Protein AF-A0A950XMX9-F1 (afdb_monomer_lite)

Sequence (66 aa):
MERALAALRSCRSSLLTARRDAAMAAARLYGARAARASDLGEKLADALAFCERLEFVVEGDMRADL

Foldseek 3Di:
DVVVLVVLVVVLVVLVVLLVVLCVQLVVDDDPRSVVSVVSNVVSVVVNVVSVVVSVVV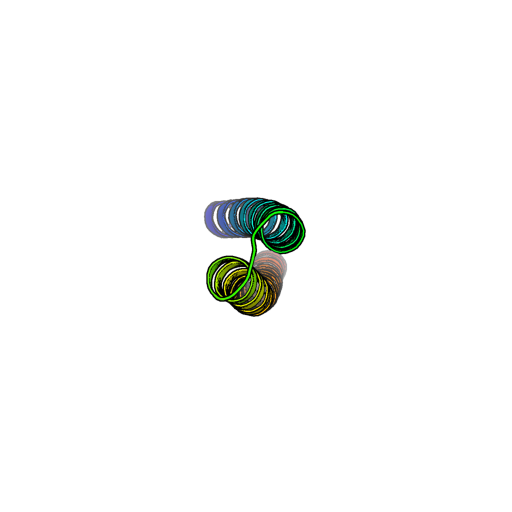VVVVVVVD

pLDDT: mea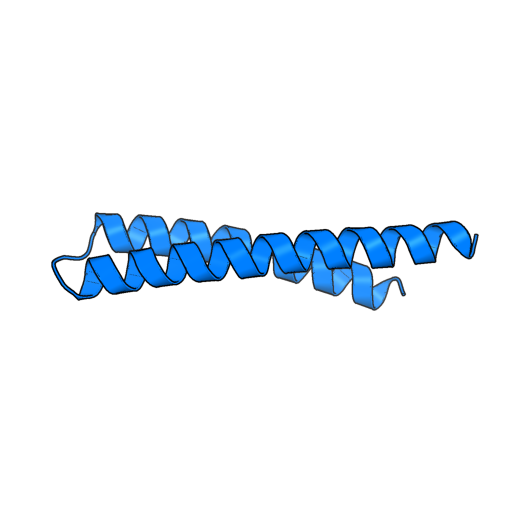n 96.17, std 6.17, range [59.0, 98.62]

Secondary structure (DSSP, 8-state):
-HHHHHHHHHHHHHHHHHHHHHHHHHTT--THHHHHHHHHHHHHHHHHHHHHHHHHHHHHHHHHT-

Structure (mmCIF, N/CA/C/O backbone):
data_AF-A0A950XMX9-F1
#
_entry.id   AF-A0A950XMX9-F1
#
loop_
_atom_site.group_PDB
_atom_site.id
_atom_site.type_symbol
_atom_site.label_atom_id
_atom_site.label_alt_id
_atom_site.label_comp_id
_atom_site.label_asym_id
_atom_site.label_entity_id
_atom_site.label_seq_id
_atom_site.pdbx_PDB_ins_code
_atom_site.Cartn_x
_atom_site.Cartn_y
_atom_site.Cartn_z
_atom_site.occupancy
_atom_site.B_iso_or_equiv
_atom_site.auth_seq_id
_atom_site.auth_comp_id
_atom_site.auth_asym_id
_atom_site.auth_atom_id
_atom_site.pdbx_PDB_model_num
ATOM 1 N N . MET A 1 1 ? -11.724 0.726 20.010 1.00 83.06 1 MET A N 1
ATOM 2 C CA . MET A 1 1 ? -11.241 1.126 18.668 1.00 83.06 1 MET A CA 1
ATOM 3 C C . MET A 1 1 ? -9.809 1.681 18.655 1.00 83.06 1 MET A C 1
ATOM 5 O O . MET A 1 1 ? -9.182 1.650 17.604 1.00 83.06 1 MET A O 1
ATOM 9 N N . GLU A 1 2 ? -9.220 2.059 19.797 1.00 88.81 2 GLU A N 1
ATOM 10 C CA . GLU A 1 2 ? -7.844 2.598 19.881 1.00 88.81 2 GLU A CA 1
ATOM 11 C C . GLU A 1 2 ? -6.760 1.742 19.200 1.00 88.81 2 GLU A C 1
ATOM 13 O O . GLU A 1 2 ? -5.952 2.261 18.432 1.00 88.81 2 GLU A O 1
ATOM 18 N N . ARG A 1 3 ? -6.761 0.416 19.421 1.00 93.31 3 ARG A N 1
ATOM 19 C CA . ARG A 1 3 ? -5.816 -0.499 18.750 1.00 93.31 3 ARG A CA 1
ATOM 20 C C . ARG A 1 3 ? -5.958 -0.475 17.225 1.00 93.31 3 ARG A C 1
ATOM 22 O O . ARG A 1 3 ? -4.952 -0.555 16.528 1.00 93.31 3 ARG A O 1
ATOM 29 N N . ALA A 1 4 ? -7.185 -0.357 16.714 1.00 93.94 4 ALA A N 1
ATOM 30 C CA . ALA A 1 4 ? -7.442 -0.283 15.279 1.00 93.94 4 ALA A CA 1
ATOM 31 C C . ALA A 1 4 ? -6.931 1.044 14.698 1.00 93.94 4 ALA A C 1
ATOM 33 O O . ALA A 1 4 ? -6.232 1.032 13.689 1.00 93.94 4 ALA A O 1
ATOM 34 N N . LEU A 1 5 ? -7.181 2.170 15.377 1.00 96.19 5 LEU A N 1
ATOM 35 C CA . LEU A 1 5 ? -6.670 3.481 14.963 1.00 96.19 5 LEU A CA 1
ATOM 36 C C . LEU A 1 5 ? -5.133 3.519 14.936 1.00 96.19 5 LEU A C 1
ATOM 38 O O . LEU A 1 5 ? -4.533 4.005 13.977 1.00 96.19 5 LEU A O 1
ATOM 42 N N . ALA A 1 6 ? -4.480 2.960 15.959 1.00 97.06 6 ALA A N 1
ATOM 43 C CA . ALA A 1 6 ? -3.022 2.856 16.005 1.00 97.06 6 ALA A CA 1
ATOM 44 C C . ALA A 1 6 ? -2.465 2.001 14.850 1.00 97.06 6 ALA A C 1
ATOM 46 O O . ALA A 1 6 ? -1.476 2.384 14.219 1.00 97.06 6 ALA A O 1
ATOM 47 N N . ALA A 1 7 ? -3.118 0.878 14.532 1.00 97.75 7 ALA A N 1
ATOM 48 C CA . ALA A 1 7 ? -2.736 0.026 13.408 1.00 97.75 7 ALA A CA 1
ATOM 49 C C . ALA A 1 7 ? -2.888 0.745 12.056 1.00 97.75 7 ALA A C 1
ATOM 51 O O . ALA A 1 7 ? -1.994 0.646 11.216 1.00 97.75 7 ALA A O 1
ATOM 52 N N . LEU A 1 8 ? -3.960 1.520 11.861 1.00 97.88 8 LEU A N 1
ATOM 53 C CA . LEU A 1 8 ? -4.178 2.311 10.642 1.00 97.88 8 LEU A CA 1
ATOM 54 C C . LEU A 1 8 ? -3.114 3.399 10.470 1.00 97.88 8 LEU A C 1
ATOM 56 O O . LEU A 1 8 ? -2.537 3.529 9.394 1.00 97.88 8 LEU A O 1
ATOM 60 N N . ARG A 1 9 ? -2.758 4.111 11.544 1.00 98.06 9 ARG A N 1
ATOM 61 C CA . ARG A 1 9 ? -1.668 5.104 11.525 1.00 98.06 9 ARG A CA 1
ATOM 62 C C . ARG A 1 9 ? -0.315 4.481 11.194 1.00 98.06 9 ARG A C 1
ATOM 64 O O . ARG A 1 9 ? 0.456 5.043 10.412 1.00 98.06 9 ARG A O 1
ATOM 71 N N . SER A 1 10 ? -0.029 3.311 11.765 1.00 98.38 10 SER A N 1
ATOM 72 C CA . SER A 1 10 ? 1.181 2.549 11.445 1.00 98.38 10 SER A CA 1
ATOM 73 C C . SER A 1 10 ? 1.189 2.118 9.974 1.00 98.38 10 SER A C 1
ATOM 75 O O . SER A 1 10 ? 2.167 2.374 9.272 1.00 98.38 10 SER A O 1
ATOM 77 N N . CYS A 1 11 ? 0.071 1.579 9.476 1.00 98.25 11 CYS A N 1
ATOM 78 C CA . CYS A 1 11 ? -0.099 1.196 8.076 1.00 98.25 11 CYS A CA 1
ATOM 79 C C . CYS A 1 11 ? 0.118 2.387 7.130 1.00 98.25 11 CYS A C 1
ATOM 81 O O . CYS A 1 11 ? 0.908 2.282 6.192 1.00 98.25 11 CYS A O 1
ATOM 83 N N . ARG A 1 12 ? -0.479 3.551 7.424 1.00 98.50 12 ARG A N 1
ATOM 84 C CA . ARG A 1 12 ? -0.287 4.796 6.663 1.00 98.50 12 ARG A CA 1
ATOM 85 C C . ARG A 1 12 ? 1.191 5.174 6.545 1.00 98.50 12 ARG A C 1
ATOM 87 O O . ARG A 1 12 ? 1.666 5.494 5.456 1.00 98.50 12 ARG A O 1
ATOM 94 N N . SER A 1 13 ? 1.932 5.110 7.651 1.00 98.50 13 SER A N 1
ATOM 95 C CA . SER A 1 13 ? 3.372 5.404 7.678 1.00 98.50 13 SER A CA 1
ATOM 96 C C . SER A 1 13 ? 4.184 4.433 6.809 1.00 98.50 13 SER A C 1
ATOM 98 O O . SER A 1 13 ? 5.038 4.853 6.017 1.00 98.50 13 SER A O 1
ATOM 100 N N . SER A 1 14 ? 3.879 3.135 6.891 1.00 98.56 14 SER A N 1
ATOM 101 C CA . SER A 1 14 ? 4.513 2.110 6.059 1.00 98.56 14 SER A CA 1
ATOM 102 C C . SER A 1 14 ? 4.199 2.293 4.573 1.00 98.56 14 SER A C 1
ATOM 104 O O . SER A 1 14 ? 5.109 2.204 3.753 1.00 98.56 14 SER A O 1
ATOM 106 N N . LEU A 1 15 ? 2.951 2.616 4.217 1.00 98.56 15 LEU A N 1
ATOM 107 C CA . LEU A 1 15 ? 2.539 2.883 2.834 1.00 98.56 15 LEU A CA 1
ATOM 108 C C . LEU A 1 15 ? 3.244 4.117 2.257 1.00 98.56 15 LEU A C 1
ATOM 110 O O . LEU A 1 15 ? 3.721 4.077 1.123 1.00 98.56 15 LEU A O 1
ATOM 114 N N . LEU A 1 16 ? 3.375 5.194 3.039 1.00 98.44 16 LEU A N 1
ATOM 115 C CA . LEU A 1 16 ? 4.123 6.390 2.636 1.00 98.44 16 LEU A CA 1
ATOM 116 C C . LEU A 1 16 ? 5.595 6.079 2.359 1.00 98.44 16 LEU A C 1
ATOM 118 O O . LEU A 1 16 ? 6.135 6.528 1.347 1.00 98.44 16 LEU A O 1
ATOM 122 N N . THR A 1 17 ? 6.236 5.313 3.242 1.00 98.56 17 THR A N 1
ATOM 123 C CA . THR A 1 17 ? 7.632 4.887 3.070 1.00 98.56 17 THR A CA 1
ATOM 124 C C . THR A 1 17 ? 7.781 4.021 1.821 1.00 98.56 17 THR A C 1
ATOM 126 O O . THR A 1 17 ? 8.556 4.366 0.932 1.00 98.56 17 THR A O 1
ATOM 129 N N . ALA A 1 18 ? 6.949 2.987 1.679 1.00 98.56 18 ALA A N 1
ATOM 130 C CA . ALA A 1 18 ? 6.968 2.101 0.519 1.00 98.56 18 ALA A CA 1
ATOM 131 C C . ALA A 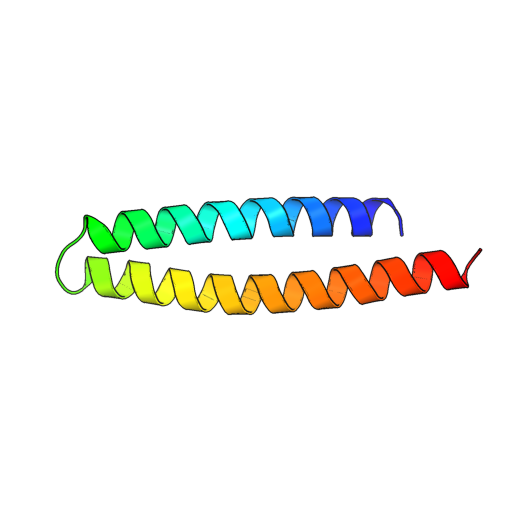1 18 ? 6.754 2.858 -0.802 1.00 98.56 18 ALA A C 1
ATOM 133 O O . ALA A 1 18 ? 7.404 2.555 -1.801 1.00 98.56 18 ALA A O 1
ATOM 134 N N . ARG A 1 19 ? 5.884 3.879 -0.819 1.00 98.31 19 ARG A N 1
ATOM 135 C CA . ARG A 1 19 ? 5.647 4.695 -2.019 1.00 98.31 19 ARG A CA 1
ATOM 136 C C . ARG A 1 19 ? 6.871 5.530 -2.396 1.00 98.31 19 ARG A C 1
ATOM 138 O O . ARG A 1 19 ? 7.181 5.655 -3.579 1.00 98.31 19 ARG A O 1
ATOM 145 N N . ARG A 1 20 ? 7.576 6.098 -1.410 1.00 98.38 20 ARG A N 1
ATOM 146 C CA . ARG A 1 20 ? 8.840 6.822 -1.644 1.00 98.38 20 ARG A CA 1
ATOM 147 C C . ARG A 1 20 ? 9.910 5.883 -2.193 1.00 98.38 20 ARG A C 1
ATOM 149 O O . ARG A 1 20 ? 10.557 6.225 -3.180 1.00 98.38 20 ARG A O 1
ATOM 156 N N . ASP A 1 21 ? 10.035 4.694 -1.616 1.00 98.56 21 ASP A N 1
ATOM 157 C CA . ASP A 1 21 ? 11.003 3.689 -2.058 1.00 98.56 21 ASP A CA 1
ATOM 158 C C . ASP A 1 21 ? 10.690 3.187 -3.474 1.00 98.56 21 ASP A C 1
ATOM 160 O O . ASP A 1 21 ? 11.597 3.056 -4.298 1.00 98.56 21 ASP A O 1
ATOM 164 N N . ALA A 1 22 ? 9.409 2.990 -3.807 1.00 98.44 22 ALA A N 1
ATOM 165 C CA . ALA A 1 22 ? 8.967 2.643 -5.156 1.00 98.44 22 ALA A CA 1
ATOM 166 C C . ALA A 1 22 ? 9.330 3.735 -6.176 1.00 98.44 22 ALA A C 1
ATOM 168 O O . ALA A 1 22 ? 9.866 3.427 -7.241 1.00 98.44 22 ALA A O 1
ATOM 169 N N . ALA A 1 23 ? 9.133 5.013 -5.834 1.00 98.19 23 ALA A N 1
ATOM 170 C CA . ALA A 1 23 ? 9.543 6.132 -6.684 1.00 98.19 23 ALA A CA 1
ATOM 171 C C . ALA A 1 23 ? 11.073 6.189 -6.865 1.00 98.19 23 ALA A C 1
ATOM 173 O O . ALA A 1 23 ? 11.571 6.373 -7.977 1.00 98.19 23 ALA A O 1
ATOM 174 N N . MET A 1 24 ? 11.837 5.965 -5.791 1.00 98.31 24 MET A N 1
ATOM 175 C CA . MET A 1 24 ? 13.299 5.876 -5.854 1.00 98.31 24 MET A CA 1
ATOM 176 C C . MET A 1 24 ? 13.779 4.696 -6.707 1.00 98.31 24 MET A C 1
ATOM 178 O O . MET A 1 24 ? 14.789 4.822 -7.402 1.00 98.31 24 MET A O 1
ATOM 182 N N . ALA A 1 25 ? 13.083 3.560 -6.655 1.00 98.25 25 ALA A N 1
ATOM 183 C CA . ALA A 1 25 ? 13.368 2.398 -7.484 1.00 98.25 25 ALA A CA 1
ATOM 184 C C . ALA A 1 25 ? 13.041 2.678 -8.956 1.00 98.25 25 ALA A C 1
ATOM 186 O O . ALA A 1 25 ? 13.865 2.388 -9.820 1.00 98.25 25 ALA A O 1
ATOM 187 N N . ALA A 1 26 ? 11.900 3.306 -9.252 1.00 98.06 26 ALA A N 1
ATOM 188 C CA . ALA A 1 26 ? 11.527 3.697 -10.610 1.00 98.06 26 ALA A CA 1
ATOM 189 C C . ALA A 1 26 ? 12.579 4.618 -11.252 1.00 98.06 26 ALA A C 1
ATOM 191 O O . ALA A 1 26 ? 12.930 4.421 -12.411 1.00 98.06 26 ALA A O 1
ATOM 192 N N . ALA A 1 27 ? 13.156 5.545 -10.479 1.00 97.94 27 ALA A N 1
ATOM 193 C CA . ALA A 1 27 ? 14.220 6.441 -10.938 1.00 97.94 27 ALA A CA 1
ATOM 194 C C . ALA A 1 27 ? 15.582 5.752 -11.179 1.00 97.94 27 ALA A C 1
ATOM 196 O O . ALA A 1 27 ? 16.453 6.332 -11.825 1.00 97.94 27 ALA A O 1
ATOM 197 N N . ARG A 1 28 ? 15.798 4.543 -10.640 1.00 98.00 28 ARG A N 1
ATOM 198 C CA . ARG A 1 28 ? 17.074 3.800 -10.722 1.00 98.00 28 ARG A CA 1
ATOM 199 C C . ARG A 1 28 ? 17.011 2.538 -11.585 1.00 98.00 28 ARG A C 1
ATOM 201 O O . ARG A 1 28 ? 18.049 1.962 -11.903 1.00 98.00 28 ARG A O 1
ATOM 208 N N . LEU A 1 29 ? 15.811 2.072 -11.914 1.00 97.38 29 LEU A N 1
ATOM 209 C CA . LEU A 1 29 ? 15.571 0.907 -12.759 1.00 97.38 29 LEU A CA 1
ATOM 210 C C . LEU A 1 29 ? 15.377 1.327 -14.221 1.00 97.38 29 LEU A C 1
ATOM 212 O O . LEU A 1 29 ? 15.221 2.501 -14.539 1.00 97.38 29 LEU A O 1
ATOM 216 N 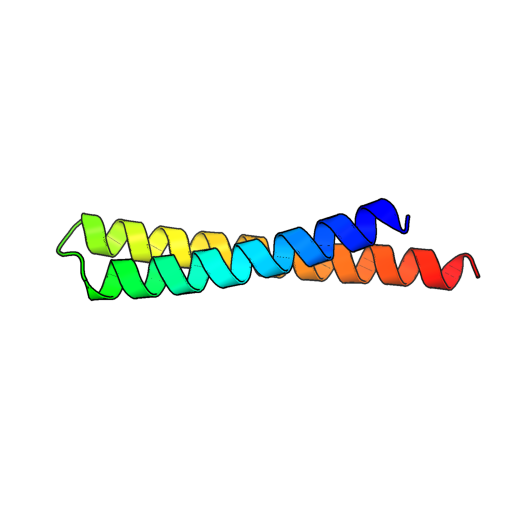N . TYR A 1 30 ? 15.350 0.341 -15.120 1.00 97.62 30 TYR A N 1
ATOM 217 C CA . TYR A 1 30 ? 15.194 0.568 -16.557 1.00 97.62 30 TYR A CA 1
ATOM 218 C C . TYR A 1 30 ? 14.104 -0.322 -17.159 1.00 97.62 30 TYR A C 1
ATOM 220 O O . TYR A 1 30 ? 13.841 -1.434 -16.678 1.00 97.62 30 TYR A O 1
ATOM 228 N N . GLY A 1 31 ? 13.483 0.171 -18.235 1.00 97.38 31 GLY A N 1
ATOM 229 C CA . GLY A 1 31 ? 12.475 -0.546 -19.016 1.00 97.38 31 GLY A CA 1
ATOM 230 C C . GLY A 1 31 ? 11.327 -1.080 -18.157 1.00 97.38 31 GLY A C 1
ATOM 231 O O . GLY A 1 31 ? 10.821 -0.400 -17.266 1.00 97.38 31 GLY A O 1
ATOM 232 N N . ALA A 1 32 ? 10.952 -2.341 -18.379 1.00 98.06 32 ALA A N 1
ATOM 233 C CA . ALA A 1 32 ? 9.838 -2.986 -17.681 1.00 98.06 32 ALA A CA 1
ATOM 234 C C . ALA A 1 32 ? 9.978 -3.010 -16.144 1.00 98.06 32 ALA A C 1
ATOM 236 O O . ALA A 1 32 ? 8.975 -3.094 -15.440 1.00 98.06 32 ALA A O 1
ATOM 237 N N . ARG A 1 33 ? 11.201 -2.941 -15.596 1.00 97.81 33 ARG A N 1
ATOM 238 C CA . ARG A 1 33 ? 11.411 -2.909 -14.138 1.00 97.81 33 ARG A CA 1
ATOM 239 C C . ARG A 1 33 ? 11.049 -1.545 -13.550 1.00 97.81 33 ARG A C 1
ATOM 241 O O . ARG A 1 33 ? 10.439 -1.502 -12.488 1.00 97.81 33 ARG A O 1
ATOM 248 N N . ALA A 1 34 ? 11.388 -0.461 -14.251 1.00 98.06 34 ALA A N 1
ATOM 249 C CA . ALA A 1 34 ? 10.994 0.890 -13.858 1.00 98.06 34 ALA A CA 1
ATOM 250 C C . A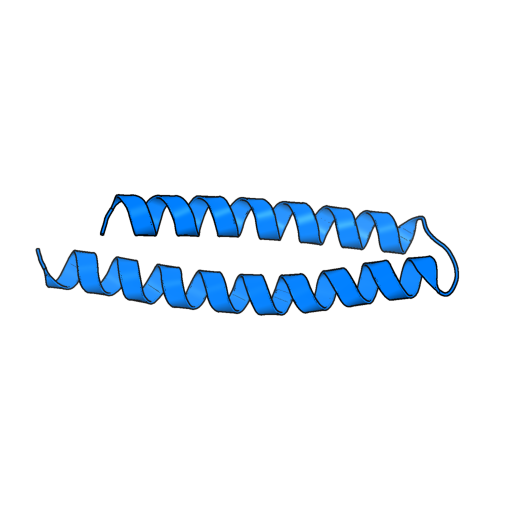LA A 1 34 ? 9.474 1.064 -13.940 1.00 98.06 34 ALA A C 1
ATOM 252 O O . ALA A 1 34 ? 8.873 1.557 -12.991 1.00 98.06 34 ALA A O 1
ATOM 253 N N . ALA A 1 35 ? 8.853 0.564 -15.016 1.00 98.31 35 ALA A N 1
ATOM 254 C CA . ALA A 1 35 ? 7.397 0.571 -15.171 1.00 98.31 35 ALA A CA 1
ATOM 255 C C . ALA A 1 35 ? 6.702 -0.130 -13.993 1.00 98.31 35 ALA A C 1
ATOM 257 O O . ALA A 1 35 ? 5.868 0.468 -13.330 1.00 98.31 35 ALA A O 1
ATOM 258 N N . ARG A 1 36 ? 7.145 -1.341 -13.621 1.00 98.44 36 ARG A N 1
ATOM 259 C CA . ARG A 1 36 ? 6.598 -2.063 -12.456 1.00 98.44 36 ARG A CA 1
ATOM 260 C C . ARG A 1 36 ? 6.755 -1.307 -11.135 1.00 98.44 36 ARG A C 1
ATOM 262 O O . ARG A 1 36 ? 5.882 -1.407 -10.278 1.00 98.44 36 ARG A O 1
ATOM 269 N N . ALA A 1 37 ? 7.866 -0.596 -10.944 1.00 98.38 37 ALA A N 1
ATOM 270 C CA . ALA A 1 37 ? 8.067 0.229 -9.755 1.00 98.38 37 ALA A CA 1
ATOM 271 C C . ALA A 1 37 ? 7.121 1.445 -9.744 1.00 98.38 37 ALA A C 1
ATOM 273 O O . ALA A 1 37 ? 6.589 1.784 -8.689 1.00 98.38 37 ALA A O 1
ATOM 274 N N . SER A 1 38 ? 6.856 2.043 -10.911 1.00 98.38 38 SER A N 1
ATOM 275 C CA . SER A 1 38 ? 5.849 3.099 -11.072 1.00 98.38 38 SER A CA 1
ATOM 276 C C . SER A 1 38 ? 4.440 2.581 -10.772 1.00 98.38 38 SER A C 1
ATOM 278 O O . SER A 1 38 ? 3.758 3.144 -9.919 1.00 98.38 38 SER A O 1
ATOM 280 N N . ASP A 1 39 ? 4.051 1.451 -11.373 1.00 98.56 39 ASP A N 1
ATOM 281 C CA . ASP A 1 39 ? 2.747 0.808 -11.160 1.00 98.56 39 ASP A CA 1
ATOM 282 C C . ASP A 1 39 ? 2.521 0.462 -9.680 1.00 98.56 39 ASP A C 1
ATOM 284 O O . ASP A 1 39 ? 1.414 0.573 -9.151 1.00 98.56 39 ASP A O 1
ATOM 288 N N . LEU A 1 40 ? 3.573 0.013 -8.983 1.00 98.56 40 LEU A N 1
ATOM 289 C CA . LEU A 1 40 ? 3.513 -0.221 -7.542 1.00 98.56 40 LEU A CA 1
ATOM 290 C C . LEU A 1 40 ? 3.263 1.088 -6.781 1.00 98.56 40 LEU A C 1
ATOM 292 O O . LEU A 1 40 ? 2.449 1.104 -5.861 1.00 98.56 40 LEU A O 1
ATOM 296 N N . GLY A 1 41 ? 3.938 2.174 -7.161 1.00 98.62 41 GLY A N 1
ATOM 297 C CA . GLY A 1 41 ? 3.739 3.499 -6.575 1.00 98.62 41 GLY A CA 1
ATOM 298 C C . GLY A 1 41 ? 2.294 3.993 -6.692 1.00 98.62 41 GLY A C 1
ATOM 299 O O . GLY A 1 41 ? 1.756 4.511 -5.713 1.00 98.62 41 GLY A O 1
ATOM 300 N N . GLU A 1 42 ? 1.653 3.779 -7.843 1.00 98.38 42 GLU A N 1
ATOM 301 C CA . GLU A 1 42 ? 0.240 4.116 -8.074 1.00 98.38 42 GLU A CA 1
ATOM 302 C C . GLU A 1 42 ? -0.693 3.284 -7.185 1.00 98.38 42 GLU A C 1
ATOM 304 O O . GLU A 1 42 ? -1.502 3.836 -6.442 1.00 98.38 42 GLU A O 1
ATOM 309 N N . LYS A 1 43 ? -0.502 1.961 -7.139 1.00 98.50 43 LYS A N 1
ATOM 310 C CA . LYS A 1 43 ? -1.297 1.074 -6.268 1.00 98.50 43 LYS A CA 1
ATOM 311 C C . LYS A 1 43 ? -1.148 1.418 -4.785 1.00 98.50 43 LYS A C 1
ATOM 313 O O . LYS A 1 43 ? -2.107 1.327 -4.020 1.00 98.50 43 LYS A O 1
ATOM 318 N N . LEU A 1 44 ? 0.053 1.816 -4.363 1.00 98.56 44 LEU A N 1
ATOM 319 C CA . LEU A 1 44 ? 0.304 2.285 -3.000 1.00 98.56 44 LEU A CA 1
ATOM 320 C C . LEU A 1 44 ? -0.373 3.632 -2.723 1.00 98.56 44 LEU A C 1
ATOM 322 O O . LEU A 1 44 ? -0.767 3.873 -1.584 1.00 98.56 44 LEU A O 1
ATOM 326 N N . ALA A 1 45 ? -0.527 4.500 -3.727 1.00 98.25 45 ALA A N 1
ATOM 327 C CA . ALA A 1 45 ? -1.281 5.743 -3.587 1.00 98.25 45 ALA A CA 1
ATOM 328 C C . ALA A 1 45 ? -2.773 5.466 -3.340 1.00 98.25 45 ALA A C 1
ATOM 330 O O . ALA A 1 45 ? -3.346 6.041 -2.413 1.00 98.25 45 ALA A O 1
ATOM 331 N N . ASP A 1 46 ? -3.369 4.529 -4.080 1.00 98.25 46 ASP A N 1
ATOM 332 C CA . ASP A 1 46 ? -4.760 4.108 -3.870 1.00 98.25 46 ASP A CA 1
ATOM 333 C C . ASP A 1 46 ? -4.963 3.483 -2.483 1.00 98.25 46 ASP A C 1
ATOM 335 O O . ASP A 1 46 ? -5.899 3.834 -1.756 1.00 98.25 46 ASP A O 1
ATOM 339 N N . ALA A 1 47 ? -4.054 2.588 -2.081 1.00 98.44 47 ALA A N 1
ATOM 340 C CA . ALA A 1 47 ? -4.079 1.964 -0.761 1.00 98.44 47 ALA A CA 1
ATOM 341 C C . ALA A 1 47 ? -3.931 2.998 0.367 1.00 98.44 47 ALA A C 1
ATOM 343 O O . ALA A 1 47 ? -4.620 2.903 1.382 1.00 98.44 47 ALA A O 1
ATOM 344 N N . LEU A 1 48 ? -3.071 4.006 0.184 1.00 98.38 48 LEU A N 1
ATOM 345 C CA . LEU A 1 48 ? -2.895 5.102 1.134 1.00 98.38 48 LEU A CA 1
ATOM 346 C C . LEU A 1 48 ? -4.189 5.908 1.294 1.00 98.38 48 LEU A C 1
ATOM 348 O O . LEU A 1 48 ? -4.647 6.086 2.420 1.00 98.38 48 LEU A O 1
ATOM 352 N N . ALA A 1 49 ? -4.818 6.315 0.189 1.00 98.38 49 ALA A N 1
ATOM 353 C CA . ALA A 1 49 ? -6.081 7.053 0.220 1.00 98.38 49 ALA A CA 1
ATOM 354 C C . ALA A 1 49 ? -7.217 6.234 0.859 1.00 98.38 49 ALA A C 1
ATOM 356 O O . ALA A 1 49 ? -8.100 6.767 1.535 1.00 98.38 49 ALA A O 1
ATOM 357 N N . PHE A 1 50 ? -7.224 4.915 0.657 1.00 98.19 50 PHE A N 1
ATOM 358 C CA . PHE A 1 50 ? -8.159 4.028 1.344 1.00 98.19 50 PHE A CA 1
ATOM 359 C C . PHE A 1 50 ? -7.880 3.951 2.854 1.00 98.19 50 PHE A C 1
ATOM 361 O O . PHE A 1 50 ? -8.808 4.091 3.650 1.00 98.19 50 PHE A O 1
ATOM 368 N N . CYS A 1 51 ? -6.613 3.800 3.250 1.00 98.44 51 CYS A N 1
ATOM 369 C CA . CYS A 1 51 ? -6.193 3.772 4.650 1.00 98.44 51 CYS A CA 1
ATOM 370 C C . CYS A 1 51 ? -6.547 5.073 5.389 1.00 98.44 51 CYS A C 1
ATOM 372 O O . CYS A 1 51 ? -7.058 5.014 6.502 1.00 98.44 51 CYS A O 1
ATOM 374 N N . GLU A 1 52 ? -6.326 6.236 4.769 1.00 98.19 52 GLU A N 1
ATOM 375 C CA . GLU A 1 52 ? -6.649 7.553 5.340 1.00 98.19 52 GLU A CA 1
ATOM 376 C C . GLU A 1 52 ? -8.155 7.734 5.567 1.00 98.19 52 GLU A C 1
ATOM 378 O O . GLU A 1 52 ? -8.572 8.223 6.616 1.00 98.19 52 GLU A O 1
ATOM 383 N N . ARG A 1 53 ? -8.990 7.283 4.621 1.00 98.44 53 ARG A N 1
ATOM 384 C CA . ARG A 1 53 ? -10.453 7.314 4.785 1.00 98.44 53 ARG A CA 1
ATOM 385 C C . ARG A 1 53 ? -10.919 6.429 5.936 1.00 98.44 5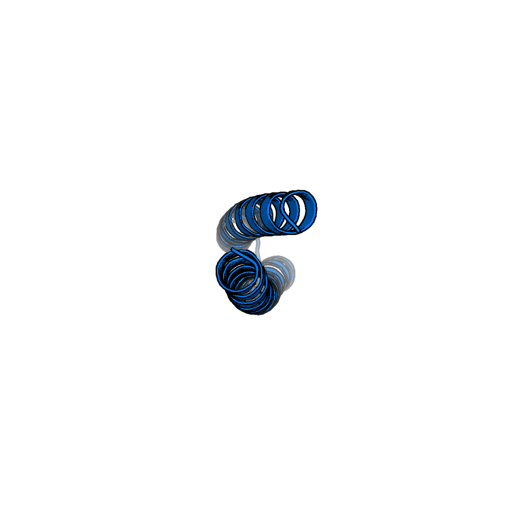3 ARG A C 1
ATOM 387 O O . ARG A 1 53 ? -11.778 6.846 6.705 1.00 98.44 53 ARG A O 1
ATOM 394 N N . LEU A 1 54 ? -10.356 5.229 6.069 1.00 97.88 54 LEU A N 1
ATOM 395 C CA . LEU A 1 54 ? -10.708 4.332 7.167 1.00 97.88 54 LEU A CA 1
ATOM 396 C C . LEU A 1 54 ? -10.210 4.863 8.520 1.00 97.88 54 LEU A C 1
ATOM 398 O O . LEU A 1 54 ? -10.936 4.771 9.505 1.00 97.88 54 LEU A O 1
ATOM 402 N N . GLU A 1 55 ? -9.013 5.458 8.565 1.00 97.56 55 GLU A N 1
ATOM 403 C CA . GLU A 1 55 ? -8.503 6.155 9.754 1.00 97.56 55 GLU A CA 1
ATOM 404 C C . GLU A 1 55 ? -9.477 7.249 10.204 1.00 97.56 55 GLU A C 1
ATOM 406 O O . GLU A 1 55 ? -9.835 7.293 11.379 1.00 97.56 55 GLU A O 1
ATOM 411 N N . PHE A 1 56 ? -9.958 8.070 9.265 1.00 96.88 56 PHE A N 1
ATOM 412 C CA . PHE A 1 56 ? -10.921 9.134 9.543 1.00 96.88 56 PHE A CA 1
ATOM 413 C C . PHE A 1 56 ? -12.246 8.604 10.109 1.00 96.88 56 PHE A C 1
ATOM 415 O O . PHE A 1 56 ? -12.749 9.156 11.084 1.00 96.88 56 PHE A O 1
ATOM 422 N N . VAL A 1 57 ? -12.795 7.525 9.538 1.00 97.31 57 VAL A N 1
ATOM 423 C CA . VAL A 1 57 ? -14.034 6.897 10.039 1.00 97.31 57 VAL A CA 1
ATOM 424 C C . VAL A 1 57 ? -13.841 6.370 11.460 1.00 97.31 57 VAL A C 1
ATOM 426 O O . VAL A 1 57 ? -14.616 6.711 12.345 1.00 97.31 57 VAL A O 1
ATOM 429 N N . VAL A 1 58 ? -12.773 5.604 11.704 1.00 96.38 58 VAL A N 1
ATOM 430 C CA . VAL A 1 58 ? -12.493 5.030 13.031 1.00 96.38 58 VAL A CA 1
ATOM 431 C C . VAL A 1 58 ? -12.258 6.120 14.077 1.00 96.38 58 VAL A C 1
ATOM 433 O O . VAL A 1 58 ? -12.706 5.988 15.214 1.00 96.38 58 VAL A O 1
ATOM 436 N N . GLU A 1 59 ? -11.556 7.196 13.718 1.00 95.50 59 GLU A N 1
ATOM 437 C CA . GLU A 1 59 ? -11.366 8.345 14.603 1.00 95.50 59 GLU A CA 1
ATOM 438 C C . GLU A 1 59 ? -12.683 9.083 14.883 1.00 95.50 59 GLU A C 1
ATOM 440 O O . GLU A 1 59 ? -12.899 9.524 16.011 1.00 95.50 59 GLU A O 1
ATOM 445 N N . GLY A 1 60 ? -13.564 9.194 13.886 1.00 95.69 60 GLY A N 1
ATOM 446 C CA . GLY A 1 60 ? -14.910 9.744 14.037 1.00 95.69 60 GLY A CA 1
ATOM 447 C C . GLY A 1 60 ? -15.765 8.933 15.009 1.00 95.69 60 GLY A C 1
ATOM 448 O O . GLY A 1 60 ? -16.284 9.503 15.967 1.00 95.69 60 GLY A O 1
ATOM 449 N N . ASP A 1 61 ? -15.838 7.615 14.817 1.00 95.25 61 ASP A N 1
ATOM 450 C CA . ASP A 1 61 ? -16.597 6.705 15.686 1.00 95.25 61 ASP A CA 1
ATOM 451 C C . ASP A 1 61 ? -16.088 6.770 17.134 1.00 95.25 61 ASP A C 1
ATOM 453 O O . ASP A 1 61 ? -16.865 6.950 18.068 1.00 95.25 61 ASP A O 1
ATOM 457 N N . MET A 1 62 ? -14.763 6.760 17.330 1.00 93.06 62 MET A N 1
ATOM 458 C CA . MET A 1 62 ? -14.158 6.910 18.658 1.00 93.06 62 MET A CA 1
ATOM 459 C C . MET A 1 62 ? -14.536 8.208 19.372 1.00 93.06 62 MET A C 1
ATOM 461 O O . MET A 1 62 ? -14.530 8.237 20.598 1.00 93.06 62 MET A O 1
ATOM 465 N N . ARG A 1 63 ? -14.788 9.291 18.629 1.00 90.81 63 ARG A N 1
ATOM 466 C CA . ARG A 1 63 ? -15.185 10.585 19.199 1.00 90.81 63 ARG A CA 1
ATOM 467 C C . ARG A 1 63 ? -16.686 10.682 19.447 1.00 90.81 63 ARG A C 1
ATOM 469 O O . ARG A 1 63 ? -17.076 11.464 20.301 1.00 90.81 63 ARG A O 1
ATOM 476 N N . ALA A 1 64 ? -17.502 9.950 18.692 1.00 89.31 64 ALA A N 1
ATOM 477 C CA . ALA A 1 64 ? -18.950 9.903 18.879 1.00 89.31 64 ALA A CA 1
ATOM 478 C C . ALA A 1 64 ? -19.355 9.059 20.101 1.00 89.31 64 ALA A C 1
ATOM 480 O O . ALA A 1 64 ? -20.401 9.312 20.691 1.00 89.31 64 ALA A O 1
ATOM 481 N N . ASP A 1 65 ? -18.513 8.095 20.483 1.00 71.88 65 ASP A N 1
ATOM 482 C CA . ASP A 1 65 ? -18.684 7.241 21.665 1.00 71.88 65 ASP A CA 1
ATOM 483 C C . ASP A 1 65 ? -18.186 7.884 22.989 1.00 71.88 65 ASP A C 1
ATOM 485 O O . ASP A 1 65 ? -18.203 7.220 24.030 1.00 71.88 65 ASP A O 1
ATOM 489 N N . LEU A 1 66 ? -17.715 9.143 22.962 1.00 59.00 66 LEU A N 1
ATOM 490 C CA . LEU A 1 66 ? -17.247 9.930 24.123 1.00 59.00 66 LEU A CA 1
ATOM 491 C C . LEU A 1 66 ? -18.312 10.919 24.612 1.00 59.00 66 LEU A C 1
ATOM 493 O O . LEU A 1 66 ? -18.424 11.066 25.851 1.00 59.00 66 LEU A O 1
#

Radius of gyration: 15.3 Å; chains: 1; bounding box: 36×14×43 Å